Protein AF-A0A529MH86-F1 (afdb_monomer_lite)

Foldseek 3Di:
DQPLVVCCVVPNPVLLVVLCVVCVVVVHHDPVSSVVSSVVVPDPDDDDDDDQPPVNPDPDDPPPPDDD

Secondary structure (DSSP, 8-state):
--TTGGGHHHH-HHHHHHHHHHHHHTT---HHHHHHHHHHHTPPSPPPPP---GGGS-SS--------

Radius of gyration: 17.15 Å; chains: 1; bounding box: 45×34×29 Å

Sequence (68 aa):
MVLILTWVLTDGLSAVEAACQEAIEHGASSAPVILNILARSRDPAPGTILSIPQALKLAHECRRLHPL

Structure (mmCIF, N/CA/C/O backbone):
data_AF-A0A529MH86-F1
#
_entry.id   AF-A0A529MH86-F1
#
loop_
_atom_site.group_PDB
_atom_site.id
_atom_site.type_symbol
_atom_site.label_atom_id
_atom_site.label_alt_id
_atom_site.label_comp_id
_atom_site.label_asym_id
_atom_site.label_entity_id
_atom_site.label_seq_id
_atom_site.pdbx_PDB_ins_code
_atom_site.Cartn_x
_atom_site.Cartn_y
_atom_site.Cartn_z
_atom_site.occupancy
_atom_site.B_iso_or_equiv
_atom_site.auth_seq_id
_atom_site.auth_comp_id
_atom_site.auth_asym_id
_atom_site.auth_atom_id
_atom_site.pdbx_PDB_model_num
ATOM 1 N N . MET A 1 1 ? -19.502 3.620 -8.952 1.00 60.72 1 MET A N 1
ATOM 2 C CA . MET A 1 1 ? -19.428 2.848 -7.691 1.00 60.72 1 MET A CA 1
ATOM 3 C C . MET A 1 1 ? -18.120 3.199 -6.996 1.00 60.72 1 MET A C 1
ATOM 5 O O . MET A 1 1 ? -17.113 3.283 -7.688 1.00 60.72 1 MET A O 1
ATOM 9 N N . VAL A 1 2 ? -18.126 3.485 -5.691 1.00 74.56 2 VAL A N 1
ATOM 10 C CA . VAL A 1 2 ? -16.936 3.985 -4.970 1.00 74.56 2 VAL A CA 1
ATOM 11 C C . VAL A 1 2 ? -16.077 2.805 -4.506 1.00 74.56 2 VAL A C 1
ATOM 13 O O . VAL A 1 2 ? -16.326 2.228 -3.454 1.00 74.56 2 VAL A O 1
ATOM 16 N N . LEU A 1 3 ? -15.069 2.441 -5.306 1.00 83.12 3 LEU A N 1
ATOM 17 C CA . LEU A 1 3 ? -14.212 1.264 -5.076 1.00 83.12 3 LEU A CA 1
ATOM 18 C C . LEU A 1 3 ? -13.367 1.327 -3.791 1.00 83.12 3 LEU A C 1
ATOM 20 O O . LEU A 1 3 ? -12.918 0.295 -3.314 1.00 83.12 3 LEU A O 1
ATOM 24 N N . ILE A 1 4 ? -13.147 2.519 -3.233 1.00 84.94 4 ILE A N 1
ATOM 25 C CA . ILE A 1 4 ? -12.353 2.701 -2.008 1.00 84.94 4 ILE A CA 1
ATOM 26 C C . ILE A 1 4 ? -13.127 2.185 -0.779 1.00 84.94 4 ILE A C 1
ATOM 28 O O . ILE A 1 4 ? -12.545 1.595 0.125 1.00 84.94 4 ILE A O 1
ATOM 32 N N . LEU A 1 5 ? -14.457 2.345 -0.751 1.00 87.62 5 LEU A N 1
ATOM 33 C CA . LEU A 1 5 ? -15.268 2.011 0.427 1.00 87.62 5 LEU A CA 1
ATOM 34 C C . LEU A 1 5 ? -15.393 0.503 0.682 1.00 87.62 5 LEU A C 1
ATOM 36 O O . LEU A 1 5 ? -15.641 0.107 1.816 1.00 87.62 5 LEU A O 1
ATOM 40 N N . THR A 1 6 ? -15.186 -0.353 -0.324 1.00 90.25 6 THR A N 1
ATOM 41 C CA . THR A 1 6 ? -15.188 -1.810 -0.106 1.00 90.25 6 THR A CA 1
ATOM 42 C C . THR A 1 6 ? -13.979 -2.285 0.703 1.00 90.25 6 THR A C 1
ATOM 44 O O . THR A 1 6 ? -14.063 -3.339 1.324 1.00 90.25 6 THR A O 1
ATOM 47 N N . TRP A 1 7 ? -12.891 -1.506 0.752 1.00 90.25 7 TRP A N 1
ATOM 48 C CA . TRP A 1 7 ? -11.679 -1.835 1.514 1.00 90.25 7 TRP A CA 1
ATOM 49 C C . TRP A 1 7 ? -11.820 -1.538 3.014 1.00 90.25 7 TRP A C 1
ATOM 51 O O . TRP A 1 7 ? -11.150 -2.159 3.831 1.00 90.25 7 TRP A O 1
ATOM 61 N N . VAL A 1 8 ? -12.781 -0.696 3.415 1.00 92.31 8 VAL A N 1
ATOM 62 C CA . VAL A 1 8 ? -13.130 -0.493 4.837 1.00 92.31 8 VAL A CA 1
ATOM 63 C C . VAL A 1 8 ? -13.536 -1.817 5.506 1.00 92.31 8 VAL A C 1
ATOM 65 O O . VAL A 1 8 ? -13.295 -2.005 6.695 1.00 92.31 8 VAL A O 1
ATOM 68 N N . LEU A 1 9 ? -14.104 -2.757 4.739 1.00 92.19 9 LEU A N 1
ATOM 69 C CA . LEU A 1 9 ? -14.497 -4.088 5.217 1.00 92.19 9 LEU A CA 1
ATOM 70 C C . LEU A 1 9 ? -13.305 -5.027 5.470 1.00 92.19 9 LEU A C 1
ATOM 72 O O . LEU A 1 9 ? -13.460 -6.002 6.201 1.00 92.19 9 LEU A O 1
ATOM 76 N N . THR A 1 10 ? -12.147 -4.766 4.857 1.00 90.31 10 THR A N 1
ATOM 77 C CA . THR A 1 10 ? -10.938 -5.601 4.967 1.00 90.31 10 THR A CA 1
ATOM 78 C C . THR A 1 10 ? -9.868 -4.988 5.863 1.00 90.31 10 THR A C 1
ATOM 80 O O . THR A 1 10 ? -9.214 -5.717 6.599 1.00 90.31 10 THR A O 1
ATOM 83 N N . ASP A 1 11 ? -9.701 -3.665 5.817 1.00 89.19 11 ASP A N 1
ATOM 84 C CA . ASP A 1 11 ? -8.579 -2.944 6.441 1.00 89.19 11 ASP A CA 1
ATOM 85 C C . ASP A 1 11 ? -9.025 -2.003 7.571 1.00 89.19 11 ASP A C 1
ATOM 87 O O . ASP A 1 11 ? -8.202 -1.436 8.289 1.00 89.19 11 ASP A O 1
ATOM 91 N N . GLY A 1 12 ? -10.339 -1.827 7.738 1.00 93.25 12 GLY A N 1
ATOM 92 C CA . GLY A 1 12 ? -10.918 -0.836 8.635 1.00 93.25 12 GLY A CA 1
ATOM 93 C C . GLY A 1 12 ? -10.863 0.589 8.079 1.00 93.25 12 GLY A C 1
ATOM 94 O O . GLY A 1 12 ? -10.196 0.894 7.090 1.00 93.25 12 GLY A O 1
ATOM 95 N N . LEU A 1 13 ? -11.602 1.489 8.729 1.00 94.50 13 LEU A N 1
ATOM 96 C CA . LEU A 1 13 ? -11.719 2.880 8.290 1.00 94.50 13 LEU A CA 1
ATOM 97 C C . LEU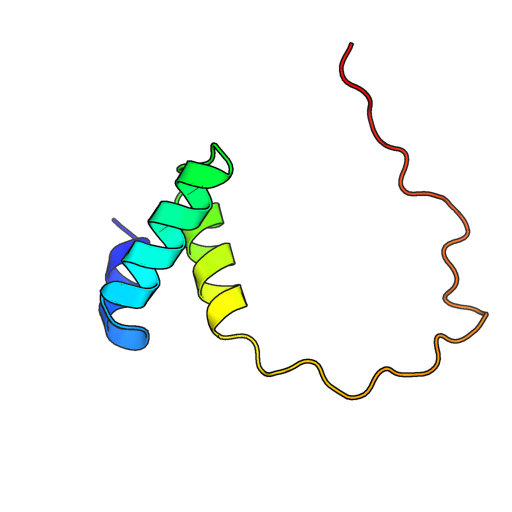 A 1 13 ? -10.383 3.632 8.407 1.00 94.50 13 LEU A C 1
ATOM 99 O O . LEU A 1 13 ? -9.988 4.314 7.469 1.00 94.50 13 LEU A O 1
ATOM 103 N N . SER A 1 14 ? -9.648 3.433 9.504 1.00 95.12 14 SER A N 1
ATOM 104 C CA . SER A 1 14 ? -8.410 4.171 9.792 1.00 95.12 14 SER A CA 1
ATOM 105 C C . SER A 1 14 ? -7.283 3.916 8.785 1.00 95.12 14 SER A C 1
ATOM 107 O O . SER A 1 14 ? -6.506 4.823 8.504 1.00 95.12 14 SER A O 1
ATOM 109 N N . ALA A 1 15 ? -7.203 2.716 8.196 1.00 94.12 15 ALA A N 1
ATOM 110 C CA . ALA A 1 15 ? -6.249 2.429 7.122 1.00 94.12 15 ALA A CA 1
ATOM 111 C C . ALA A 1 15 ? -6.604 3.191 5.832 1.00 94.12 15 ALA A C 1
ATOM 113 O O . ALA A 1 15 ? -5.728 3.724 5.153 1.00 94.12 15 ALA A O 1
ATOM 114 N N . VAL A 1 16 ? -7.901 3.289 5.518 1.00 94.00 16 VAL A N 1
ATOM 115 C CA . VAL A 1 16 ? -8.410 4.047 4.365 1.00 94.00 16 VAL A CA 1
ATOM 116 C C . VAL A 1 16 ? -8.223 5.552 4.572 1.00 94.00 16 VAL A C 1
ATOM 118 O O . VAL A 1 16 ? -7.821 6.245 3.641 1.00 94.00 16 VAL A O 1
ATOM 121 N N . GLU A 1 17 ? -8.449 6.060 5.784 1.00 94.62 17 GLU A N 1
ATOM 122 C CA . GLU A 1 17 ? -8.190 7.459 6.148 1.00 94.62 17 GLU A CA 1
ATOM 123 C C . GLU A 1 17 ? -6.701 7.810 6.029 1.00 94.62 17 GLU A C 1
ATOM 125 O O . GLU A 1 17 ? -6.366 8.801 5.380 1.00 94.62 17 GLU A O 1
ATOM 130 N N . ALA A 1 18 ? -5.806 6.966 6.557 1.00 95.75 18 ALA A N 1
ATOM 131 C CA . ALA A 1 18 ? -4.360 7.149 6.430 1.00 95.75 18 ALA A CA 1
ATOM 132 C C . ALA A 1 18 ? -3.904 7.167 4.960 1.00 95.75 18 ALA A C 1
ATOM 134 O O . ALA A 1 18 ? -3.151 8.053 4.560 1.00 95.75 18 ALA A O 1
ATOM 135 N N . ALA A 1 19 ? -4.412 6.252 4.128 1.00 94.69 19 ALA A N 1
ATOM 136 C CA . ALA A 1 19 ? -4.081 6.210 2.704 1.00 94.69 19 ALA A CA 1
ATOM 137 C C . ALA A 1 19 ? -4.630 7.411 1.913 1.00 94.69 19 ALA A C 1
ATOM 139 O O . ALA A 1 19 ? -3.972 7.904 0.995 1.00 94.69 19 ALA A O 1
ATOM 140 N N . CYS A 1 20 ? -5.819 7.909 2.267 1.00 93.62 20 CYS A N 1
ATOM 141 C CA . CYS A 1 20 ? -6.354 9.158 1.725 1.00 93.62 20 CYS A CA 1
ATOM 142 C C . CYS A 1 20 ? -5.483 10.359 2.113 1.00 93.62 20 CYS A C 1
ATOM 144 O O . CYS A 1 20 ? -5.218 11.213 1.267 1.00 93.62 20 CYS A O 1
ATOM 146 N N . GLN A 1 21 ? -5.020 10.423 3.363 1.00 95.44 21 GLN A N 1
ATOM 147 C CA . GLN A 1 21 ? -4.161 11.506 3.827 1.00 95.44 21 GLN A CA 1
ATOM 148 C C . GLN A 1 21 ? -2.777 11.469 3.161 1.00 95.44 21 GLN A C 1
ATOM 150 O O . GLN A 1 21 ? -2.349 12.491 2.627 1.00 95.44 21 GLN A O 1
ATOM 155 N N . GLU A 1 22 ? -2.129 10.304 3.074 1.00 95.19 22 GLU A N 1
ATOM 156 C CA . GLU A 1 22 ? -0.862 10.147 2.346 1.00 95.19 22 GLU A CA 1
ATOM 157 C C . GLU A 1 22 ? -1.013 10.568 0.872 1.00 95.19 22 GLU A C 1
ATOM 159 O O . GLU A 1 22 ? -0.144 11.253 0.331 1.00 95.19 22 GLU A O 1
ATOM 164 N N . ALA A 1 23 ? -2.131 10.228 0.219 1.00 94.94 23 ALA A N 1
ATOM 165 C CA . ALA A 1 23 ? -2.398 10.662 -1.151 1.00 94.94 23 ALA A CA 1
ATOM 166 C C . ALA A 1 23 ? -2.460 12.200 -1.261 1.00 94.94 23 ALA A C 1
ATOM 168 O O . ALA A 1 23 ? -1.807 12.779 -2.133 1.00 94.94 23 ALA A O 1
ATOM 169 N N . ILE A 1 24 ? -3.180 12.862 -0.345 1.00 94.94 24 ILE A N 1
ATOM 170 C CA . ILE A 1 24 ? -3.304 14.329 -0.282 1.00 94.94 24 ILE A CA 1
ATOM 171 C C . ILE A 1 24 ? -1.941 14.994 -0.042 1.00 94.94 24 ILE A C 1
ATOM 173 O O . ILE A 1 24 ? -1.616 15.964 -0.726 1.00 94.94 24 ILE A O 1
ATOM 177 N N . GLU A 1 25 ? -1.124 14.457 0.866 1.00 95.94 25 GLU A N 1
ATOM 178 C CA . GLU A 1 25 ? 0.237 14.942 1.149 1.00 95.94 25 GLU A CA 1
ATOM 179 C C . GLU A 1 25 ? 1.154 14.854 -0.087 1.00 95.94 25 GLU A C 1
ATOM 181 O O . GLU A 1 25 ? 1.990 15.730 -0.306 1.00 95.94 25 GLU A O 1
ATOM 186 N N . HIS A 1 26 ? 0.938 13.858 -0.952 1.00 92.62 26 HIS A N 1
ATOM 187 C CA . HIS A 1 26 ? 1.625 13.705 -2.240 1.00 92.62 26 HIS A CA 1
ATOM 188 C C . HIS A 1 26 ? 0.925 14.426 -3.414 1.00 92.62 26 HIS A C 1
ATOM 190 O O . HIS A 1 26 ? 1.306 14.236 -4.572 1.00 92.62 26 HIS A O 1
ATOM 196 N N . GLY A 1 27 ? -0.095 15.252 -3.152 1.00 92.88 27 GLY A N 1
ATOM 197 C CA . GLY A 1 27 ? -0.808 16.031 -4.171 1.00 92.88 27 GLY A CA 1
ATOM 198 C C . GLY A 1 27 ? -1.697 15.204 -5.111 1.00 92.88 27 GLY A C 1
ATOM 199 O O . GLY A 1 27 ? -2.034 15.667 -6.201 1.00 92.88 27 GLY A O 1
ATOM 200 N N . ALA A 1 28 ? -2.078 13.987 -4.718 1.00 89.19 28 ALA A N 1
ATOM 201 C CA . ALA A 1 28 ? -2.861 13.054 -5.521 1.00 89.19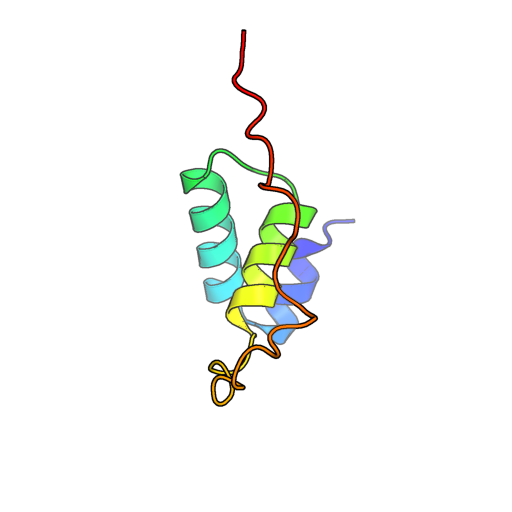 28 ALA A CA 1
ATOM 202 C C . ALA A 1 28 ? -4.190 12.685 -4.840 1.00 89.19 28 ALA A C 1
ATOM 204 O O . ALA A 1 28 ? -4.251 12.412 -3.650 1.00 89.19 28 ALA A O 1
ATOM 205 N N . SER A 1 29 ? -5.282 12.622 -5.603 1.00 82.94 29 SER A N 1
ATOM 206 C CA . SER A 1 29 ? -6.627 12.345 -5.063 1.00 82.94 29 SER A CA 1
ATOM 207 C C . SER A 1 29 ? -7.438 11.375 -5.931 1.00 82.94 29 SER A C 1
ATOM 209 O O . SER A 1 29 ? -8.663 11.457 -6.025 1.00 82.94 29 SER A O 1
ATOM 211 N N . SER A 1 30 ? -6.757 10.433 -6.593 1.00 89.94 30 SER A N 1
ATOM 212 C CA . SER A 1 30 ? -7.399 9.422 -7.439 1.00 89.94 30 SER A CA 1
ATOM 213 C C . SER A 1 30 ? -7.568 8.086 -6.710 1.00 89.94 30 SER A C 1
ATOM 215 O O . SER A 1 30 ? -6.694 7.649 -5.958 1.00 89.94 30 SER A O 1
ATOM 217 N N . ALA A 1 31 ? -8.681 7.393 -6.973 1.00 90.69 31 ALA A N 1
ATOM 218 C CA . ALA A 1 31 ? -8.939 6.080 -6.381 1.00 90.69 31 ALA A CA 1
ATOM 219 C C . ALA A 1 31 ? -7.818 5.049 -6.647 1.00 90.69 31 ALA A C 1
ATOM 221 O O . ALA A 1 31 ? -7.452 4.357 -5.702 1.00 90.69 31 ALA A O 1
ATOM 222 N N . PRO A 1 32 ? -7.204 4.956 -7.850 1.00 92.56 32 PRO A N 1
ATOM 223 C CA . PRO A 1 32 ? -6.070 4.057 -8.070 1.00 92.56 32 PRO A CA 1
ATOM 224 C C . PRO A 1 32 ? -4.846 4.364 -7.197 1.00 92.56 32 PRO A C 1
ATOM 226 O O . PRO A 1 32 ? -4.159 3.434 -6.789 1.00 92.56 32 PRO A O 1
ATOM 229 N N . VAL A 1 33 ? -4.575 5.639 -6.883 1.00 93.38 33 VAL A N 1
ATOM 230 C CA . VAL A 1 33 ? -3.462 6.016 -5.993 1.00 93.38 33 VAL A CA 1
ATOM 231 C C . VAL A 1 33 ? -3.761 5.606 -4.553 1.00 93.38 33 VAL A C 1
ATOM 233 O O . VAL A 1 33 ? -2.934 4.942 -3.937 1.00 93.38 33 VAL A O 1
ATOM 236 N N . ILE A 1 34 ? -4.958 5.910 -4.046 1.00 93.19 34 ILE A N 1
ATOM 237 C CA . ILE A 1 34 ? -5.374 5.547 -2.679 1.00 93.19 34 ILE A CA 1
ATOM 238 C C . ILE A 1 34 ? -5.371 4.019 -2.493 1.00 93.19 34 ILE A C 1
ATOM 240 O O . ILE A 1 34 ? -4.876 3.514 -1.489 1.00 93.19 34 ILE A O 1
ATOM 244 N N . LEU A 1 35 ? -5.850 3.268 -3.491 1.00 93.19 35 LEU A N 1
ATOM 245 C CA . LEU A 1 35 ? -5.820 1.800 -3.489 1.00 93.19 35 LEU A CA 1
ATOM 246 C C . LEU A 1 35 ? -4.393 1.226 -3.557 1.00 93.19 35 LEU A C 1
ATOM 248 O O . LEU A 1 35 ? -4.134 0.187 -2.958 1.00 93.19 35 LEU A O 1
ATOM 252 N N . ASN A 1 36 ? -3.461 1.889 -4.250 1.00 93.62 36 ASN A N 1
ATOM 253 C CA . ASN A 1 36 ? -2.046 1.500 -4.278 1.00 93.62 36 ASN A CA 1
ATOM 254 C C . ASN A 1 36 ? -1.377 1.731 -2.911 1.00 93.62 36 ASN A C 1
ATOM 256 O O . ASN A 1 36 ? -0.683 0.851 -2.410 1.00 93.62 36 ASN A O 1
ATOM 260 N N . ILE A 1 37 ? -1.647 2.872 -2.267 1.00 94.50 37 ILE A N 1
ATOM 261 C CA . ILE A 1 37 ? -1.161 3.163 -0.911 1.00 94.50 37 ILE A CA 1
ATOM 262 C C . ILE A 1 37 ? -1.683 2.107 0.076 1.00 94.50 37 ILE A C 1
ATOM 264 O O . ILE A 1 37 ? -0.880 1.473 0.753 1.00 94.50 37 ILE A O 1
ATOM 268 N N . LEU A 1 38 ? -2.994 1.823 0.068 1.00 93.12 38 LEU A N 1
ATOM 269 C CA . LEU A 1 38 ? -3.601 0.747 0.867 1.00 93.12 38 LEU A CA 1
ATOM 270 C C . LEU A 1 38 ? -2.966 -0.625 0.609 1.00 93.12 38 LEU A C 1
ATOM 272 O O . LEU A 1 38 ? -2.699 -1.365 1.552 1.00 93.12 38 LEU A O 1
ATOM 276 N N . ALA A 1 39 ? -2.721 -0.979 -0.656 1.00 93.25 39 ALA A N 1
ATOM 277 C CA . ALA A 1 39 ? -2.071 -2.239 -1.004 1.00 93.25 39 ALA A CA 1
ATOM 278 C C . ALA A 1 39 ? -0.655 -2.322 -0.410 1.00 93.25 39 ALA A C 1
ATOM 280 O O . ALA A 1 39 ? -0.317 -3.328 0.206 1.00 93.25 39 ALA A O 1
ATOM 281 N N . ARG A 1 40 ? 0.125 -1.241 -0.505 1.00 92.62 40 ARG A N 1
ATOM 282 C CA . ARG A 1 40 ? 1.466 -1.137 0.084 1.00 92.62 40 ARG A CA 1
ATOM 283 C C . ARG A 1 40 ? 1.451 -1.176 1.616 1.00 92.62 40 ARG A C 1
ATOM 285 O O . ARG A 1 40 ? 2.364 -1.738 2.208 1.00 92.62 40 ARG A O 1
ATOM 292 N N . SER A 1 41 ? 0.420 -0.646 2.276 1.00 88.56 41 SER A N 1
ATOM 293 C CA . SER A 1 41 ? 0.256 -0.777 3.735 1.00 88.56 41 SER A CA 1
ATOM 294 C C . SER A 1 41 ? 0.017 -2.224 4.194 1.00 88.56 41 SER A C 1
ATOM 296 O O . SER A 1 41 ? 0.248 -2.528 5.362 1.00 88.56 41 SER A O 1
ATOM 298 N N . ARG A 1 42 ? -0.434 -3.114 3.295 1.00 88.12 42 ARG A N 1
ATOM 299 C CA . ARG A 1 42 ? -0.589 -4.558 3.548 1.00 88.12 42 ARG A CA 1
ATOM 300 C C . ARG A 1 42 ? 0.663 -5.375 3.231 1.00 88.12 42 ARG A C 1
ATOM 302 O O . ARG A 1 42 ? 0.682 -6.558 3.577 1.00 88.12 42 ARG A O 1
ATOM 309 N N . ASP A 1 43 ? 1.645 -4.813 2.523 1.00 90.06 43 ASP A N 1
ATOM 310 C CA . ASP A 1 43 ? 2.804 -5.593 2.093 1.00 90.06 43 ASP A CA 1
ATOM 311 C C . ASP A 1 43 ? 3.549 -6.142 3.323 1.00 90.06 43 ASP A C 1
ATOM 313 O O . ASP A 1 43 ? 3.799 -5.407 4.286 1.00 90.06 43 ASP A O 1
ATOM 317 N N . PRO A 1 44 ? 3.905 -7.440 3.329 1.00 86.06 44 PRO A N 1
ATOM 318 C CA . PRO A 1 44 ? 4.680 -8.011 4.416 1.00 86.06 44 PRO A CA 1
ATOM 319 C C . PRO A 1 44 ? 6.048 -7.328 4.501 1.00 86.06 44 PRO A C 1
ATOM 321 O O . PRO A 1 44 ? 6.571 -6.809 3.512 1.00 86.06 44 PRO A O 1
ATOM 324 N N . ALA A 1 45 ? 6.662 -7.378 5.688 1.00 86.12 45 ALA A N 1
ATOM 325 C CA . ALA A 1 45 ? 8.013 -6.864 5.887 1.00 86.12 45 ALA A CA 1
ATOM 326 C C . ALA A 1 45 ? 8.968 -7.402 4.795 1.00 86.12 45 ALA A C 1
ATOM 328 O O . ALA A 1 45 ? 8.907 -8.600 4.492 1.00 86.12 45 ALA A O 1
ATOM 329 N N . PRO A 1 46 ? 9.839 -6.556 4.204 1.00 84.38 46 PRO A N 1
ATOM 330 C CA . PRO A 1 46 ? 10.695 -6.962 3.097 1.00 84.38 46 PRO A CA 1
ATOM 331 C C . PRO A 1 46 ? 11.483 -8.235 3.409 1.00 84.38 46 PRO A C 1
ATOM 333 O O . PRO A 1 46 ? 12.137 -8.339 4.448 1.00 84.38 46 PRO A O 1
ATOM 336 N N . GLY A 1 47 ? 11.427 -9.202 2.491 1.00 84.69 47 GLY A N 1
ATOM 337 C CA . GLY A 1 47 ? 12.210 -10.429 2.598 1.00 84.69 47 GLY A CA 1
ATOM 338 C C . GLY A 1 47 ? 13.718 -10.161 2.571 1.00 84.69 47 GLY A C 1
ATOM 339 O O . GLY A 1 47 ? 14.173 -9.083 2.183 1.00 84.69 47 GLY A O 1
ATOM 340 N N . THR A 1 48 ? 14.508 -11.166 2.956 1.00 89.81 48 THR A N 1
ATOM 341 C CA . THR A 1 48 ? 15.976 -11.095 2.929 1.00 89.81 48 THR A CA 1
ATOM 342 C C . THR A 1 48 ? 16.484 -10.602 1.575 1.00 89.81 48 THR A C 1
ATOM 344 O O . THR A 1 48 ? 16.161 -11.178 0.535 1.00 89.81 48 THR A O 1
ATOM 347 N N . ILE A 1 49 ? 17.315 -9.556 1.594 1.00 85.00 49 ILE A N 1
ATOM 348 C CA . ILE A 1 49 ? 17.911 -8.982 0.386 1.00 85.00 49 ILE A CA 1
ATOM 349 C C . ILE A 1 49 ? 18.769 -10.048 -0.302 1.00 85.00 49 ILE A C 1
ATOM 351 O O . ILE A 1 49 ? 19.774 -10.507 0.242 1.00 85.00 49 ILE A O 1
ATOM 355 N N . LEU A 1 50 ? 18.373 -10.428 -1.515 1.00 84.44 50 LEU A N 1
ATOM 356 C CA . LEU A 1 50 ? 19.152 -11.315 -2.370 1.00 84.44 50 LEU A CA 1
ATOM 357 C C . LEU A 1 50 ? 20.349 -10.557 -2.957 1.00 84.44 50 LEU A C 1
ATOM 359 O O . LEU A 1 50 ? 20.219 -9.414 -3.400 1.00 84.44 50 LEU A O 1
ATOM 363 N N . SER A 1 51 ? 21.508 -11.213 -3.025 1.00 88.12 51 SER A N 1
ATOM 364 C CA . SER A 1 51 ?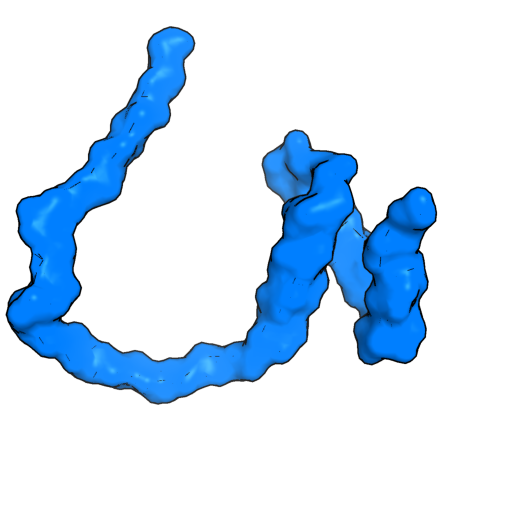 22.676 -10.689 -3.738 1.00 88.12 51 SER A CA 1
ATOM 365 C C . SER A 1 51 ? 22.332 -10.448 -5.208 1.00 88.12 51 SER A C 1
ATOM 367 O O . SER A 1 51 ? 22.134 -11.408 -5.952 1.00 88.12 51 SER A O 1
ATOM 369 N N . ILE A 1 52 ? 22.281 -9.179 -5.632 1.00 83.00 52 ILE A N 1
ATOM 370 C CA . ILE A 1 52 ? 21.990 -8.792 -7.021 1.00 83.00 52 ILE A CA 1
ATOM 371 C C . ILE A 1 52 ? 23.009 -9.466 -7.961 1.00 83.00 52 ILE A C 1
ATOM 373 O O . ILE A 1 52 ? 24.200 -9.133 -7.899 1.00 83.00 52 ILE A O 1
ATOM 377 N N . PRO A 1 53 ? 22.589 -10.386 -8.853 1.00 86.00 53 PRO A N 1
ATOM 378 C CA . PRO A 1 53 ? 23.486 -10.990 -9.829 1.00 86.00 53 PRO A CA 1
ATOM 379 C C . PRO A 1 53 ? 24.074 -9.909 -10.737 1.00 86.00 53 PRO A C 1
ATOM 381 O O . PRO A 1 53 ? 23.352 -9.024 -11.193 1.00 86.00 53 PRO A O 1
ATOM 384 N N . GLN A 1 54 ? 25.369 -9.988 -11.061 1.00 85.38 54 GLN A N 1
ATOM 385 C CA . GLN A 1 54 ? 26.015 -8.972 -11.908 1.00 85.38 54 GLN A CA 1
ATOM 386 C C . GLN A 1 54 ? 25.338 -8.819 -13.282 1.00 85.38 54 GLN A C 1
ATOM 388 O O . GLN A 1 54 ? 25.299 -7.714 -13.815 1.00 85.38 54 GLN A O 1
ATOM 393 N N . ALA A 1 55 ? 24.745 -9.899 -13.806 1.00 85.38 55 ALA A N 1
ATOM 394 C CA . ALA A 1 55 ? 23.976 -9.913 -15.050 1.00 85.38 55 ALA A CA 1
ATOM 395 C C . ALA A 1 55 ? 22.634 -9.149 -14.988 1.00 85.38 55 ALA A C 1
ATOM 397 O O . ALA A 1 55 ? 22.077 -8.838 -16.034 1.00 85.38 55 ALA A O 1
ATOM 398 N N . LEU A 1 56 ? 22.117 -8.835 -13.791 1.00 85.75 56 LEU A N 1
ATOM 399 C CA . LEU A 1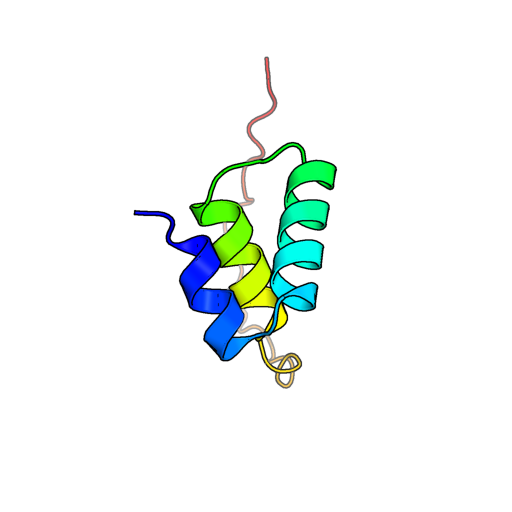 56 ? 20.888 -8.051 -13.589 1.00 85.75 56 LEU A CA 1
ATOM 400 C C . LEU A 1 56 ? 21.166 -6.576 -13.245 1.00 85.75 56 LEU A C 1
ATOM 402 O O . LEU A 1 56 ? 20.260 -5.850 -12.837 1.00 85.75 56 LEU A O 1
ATOM 406 N N . LYS A 1 57 ? 22.408 -6.102 -13.408 1.00 83.81 57 LYS A N 1
ATOM 407 C CA . LYS A 1 57 ? 22.705 -4.669 -13.316 1.00 83.81 57 LYS A CA 1
ATOM 408 C C . LYS A 1 57 ? 22.053 -3.928 -14.483 1.00 83.81 57 LYS A C 1
ATOM 410 O O . LYS A 1 57 ? 22.273 -4.273 -15.641 1.00 83.81 57 LYS A O 1
ATOM 415 N N . LEU A 1 58 ? 21.294 -2.877 -14.173 1.00 85.44 58 LEU A N 1
ATOM 416 C CA . LEU A 1 58 ? 20.727 -1.971 -15.171 1.00 85.44 58 LEU A CA 1
ATOM 417 C C . LEU A 1 58 ? 21.850 -1.358 -16.022 1.00 85.44 58 LEU A C 1
ATOM 419 O O . LEU A 1 58 ? 22.682 -0.612 -15.512 1.00 85.44 58 LEU A O 1
ATOM 423 N N . ALA A 1 59 ? 21.853 -1.659 -17.322 1.00 84.81 59 ALA A N 1
ATOM 424 C CA . ALA A 1 59 ? 22.793 -1.084 -18.290 1.00 84.81 59 ALA A CA 1
ATOM 425 C C . ALA A 1 59 ? 22.479 0.385 -18.638 1.00 84.81 59 ALA A C 1
ATOM 427 O O . ALA A 1 59 ? 23.306 1.080 -19.228 1.00 84.81 59 ALA A O 1
ATOM 428 N N . HIS A 1 60 ? 21.283 0.857 -18.278 1.00 85.06 60 HIS A N 1
ATOM 429 C CA . HIS A 1 60 ? 20.808 2.209 -18.534 1.00 85.06 60 HIS A CA 1
ATOM 430 C C . HIS A 1 60 ? 20.242 2.818 -17.255 1.00 85.06 60 HIS A C 1
ATOM 432 O O . HIS A 1 60 ? 19.478 2.179 -16.531 1.00 85.06 60 HIS A O 1
ATOM 438 N N . GLU A 1 61 ? 20.599 4.072 -16.998 1.00 77.19 61 GLU A N 1
ATOM 439 C CA . GLU A 1 61 ? 19.968 4.868 -15.953 1.00 77.19 61 GLU A CA 1
ATOM 440 C C . GLU A 1 61 ? 18.504 5.166 -16.305 1.00 77.19 61 GLU A C 1
ATOM 442 O O . GLU A 1 61 ? 18.144 5.360 -17.471 1.00 77.19 61 GLU A O 1
ATOM 447 N N . CYS A 1 62 ? 17.644 5.238 -15.287 1.00 64.56 62 CYS A N 1
ATOM 448 C CA . CYS A 1 62 ? 16.289 5.741 -15.470 1.00 64.56 62 CYS A CA 1
ATOM 449 C C . CYS A 1 62 ? 16.373 7.249 -15.735 1.00 64.56 62 CYS A C 1
ATOM 451 O O . CYS A 1 62 ? 16.483 8.049 -14.803 1.00 64.56 62 CYS A O 1
ATOM 453 N N . ARG A 1 63 ? 16.381 7.627 -17.020 1.00 76.50 63 ARG A N 1
ATOM 454 C CA . ARG A 1 63 ? 16.459 9.019 -17.473 1.00 76.50 63 ARG A CA 1
ATOM 455 C C . ARG A 1 63 ? 15.318 9.820 -16.846 1.00 76.50 63 ARG A C 1
ATOM 457 O O . ARG A 1 63 ? 14.182 9.745 -17.310 1.00 76.50 63 ARG A O 1
ATOM 464 N N . ARG A 1 64 ? 15.628 10.621 -15.820 1.00 66.50 64 ARG A N 1
ATOM 465 C CA . ARG A 1 64 ? 14.687 11.606 -15.275 1.00 66.50 64 ARG A CA 1
ATOM 466 C C . ARG A 1 64 ? 14.305 12.573 -16.391 1.00 66.50 64 ARG A C 1
ATOM 468 O O . ARG A 1 64 ? 15.130 13.367 -16.836 1.00 66.50 64 ARG A O 1
ATOM 475 N N . LEU A 1 65 ? 13.050 12.502 -16.823 1.00 69.06 65 LEU A N 1
ATOM 476 C CA . LEU A 1 65 ? 12.426 13.549 -17.620 1.00 69.06 65 LEU A CA 1
ATOM 477 C C . LEU A 1 65 ? 12.314 14.786 -16.722 1.00 69.06 65 LEU A C 1
ATOM 479 O O . LEU A 1 65 ? 11.450 14.846 -15.850 1.00 69.06 65 LEU A O 1
ATOM 483 N N . HIS A 1 66 ? 13.240 15.732 -16.883 1.00 56.25 66 HIS A N 1
ATOM 484 C CA . HIS A 1 66 ? 13.104 17.057 -16.283 1.00 56.25 66 HIS A CA 1
ATOM 485 C C . HIS A 1 66 ? 11.893 17.759 -16.920 1.00 56.25 66 HIS A C 1
ATOM 487 O O . HIS A 1 66 ? 11.738 17.663 -18.142 1.00 56.25 66 HIS A O 1
ATOM 493 N N . PRO A 1 67 ? 11.047 18.458 -16.143 1.00 62.59 67 PRO A N 1
ATOM 494 C CA . PRO A 1 67 ? 10.076 19.373 -16.722 1.00 62.59 67 PRO A CA 1
ATOM 495 C C . PRO A 1 67 ? 10.808 20.546 -17.391 1.00 62.59 67 PRO A C 1
ATOM 497 O O . PRO A 1 67 ? 11.813 21.032 -16.865 1.00 62.59 67 PRO A O 1
ATOM 500 N N . LEU A 1 68 ? 10.299 20.946 -18.559 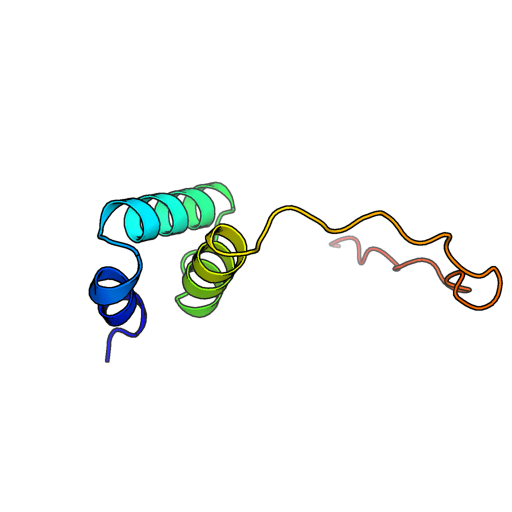1.00 48.16 68 LEU A N 1
ATOM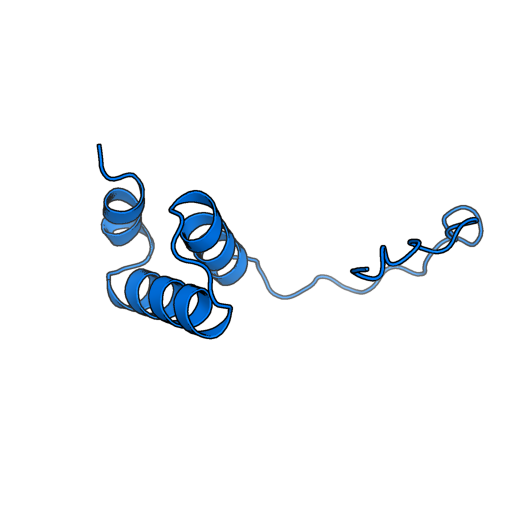 501 C CA . LEU A 1 68 ? 10.626 22.201 -19.246 1.00 48.16 68 LEU A CA 1
ATOM 502 C C . LEU A 1 68 ? 9.869 23.372 -18.603 1.00 48.16 68 LEU A C 1
ATOM 504 O O . LEU A 1 68 ? 8.735 23.123 -18.133 1.00 48.16 68 LEU A O 1
#

pLDDT: mean 86.47, std 10.03, range [48.16, 95.94]